Protein AF-A0A7S1FV73-F1 (afdb_monomer)

Foldseek 3Di:
DVVVVVVVVVCVVVVVVCVVVVLVVLLVVLLCLLQQQVQVFDDDDNDGHGHPPPDVVSCVVRVVSNVVSVVVNVVSVVVVVVVVVVVVVVVVVCVVVVHCVCLVVDPPRDDDD

pLDDT: mean 75.11, std 12.88, range [40.91, 90.44]

Organism: NCBI:txid216773

Solvent-accessible surface area (backbone atoms only — not comparable to full-atom values): 6278 Å² total; per-residue (Å²): 116,73,69,60,56,55,52,51,60,51,49,66,65,51,51,59,54,54,52,51,55,45,49,67,49,50,45,55,51,24,50,50,43,24,15,29,34,52,40,77,23,42,82,51,96,96,45,69,45,81,21,80,25,83,48,75,67,49,32,66,74,31,36,63,58,13,53,49,26,45,51,52,35,52,53,49,52,57,52,44,66,56,50,50,58,52,52,52,50,50,51,50,52,44,42,74,72,70,43,66,60,67,47,72,75,38,92,71,70,63,90,86,128

Structure (mmCIF, N/CA/C/O backbone):
data_AF-A0A7S1FV73-F1
#
_entry.id   AF-A0A7S1FV73-F1
#
loop_
_atom_site.group_PDB
_atom_site.id
_atom_site.type_symbol
_atom_site.label_atom_id
_atom_site.label_alt_id
_atom_site.label_comp_id
_atom_site.label_asym_id
_atom_site.label_entity_id
_atom_site.label_seq_id
_atom_site.pdbx_PDB_ins_code
_atom_site.Cartn_x
_atom_site.Cartn_y
_atom_site.Cartn_z
_atom_site.occupancy
_atom_site.B_iso_or_equiv
_atom_site.auth_seq_id
_atom_site.auth_comp_id
_atom_site.auth_asym_id
_atom_site.auth_atom_id
_atom_site.pdbx_PDB_model_num
ATOM 1 N N . PHE A 1 1 ? -22.138 32.239 8.216 1.00 49.47 1 PHE A N 1
ATOM 2 C CA . PHE A 1 1 ? -21.560 31.573 9.404 1.00 49.47 1 PHE A CA 1
ATOM 3 C C . PHE A 1 1 ? -22.071 30.135 9.561 1.00 49.47 1 PHE A C 1
ATOM 5 O O . PHE A 1 1 ? -21.262 29.219 9.564 1.00 49.47 1 PHE A O 1
A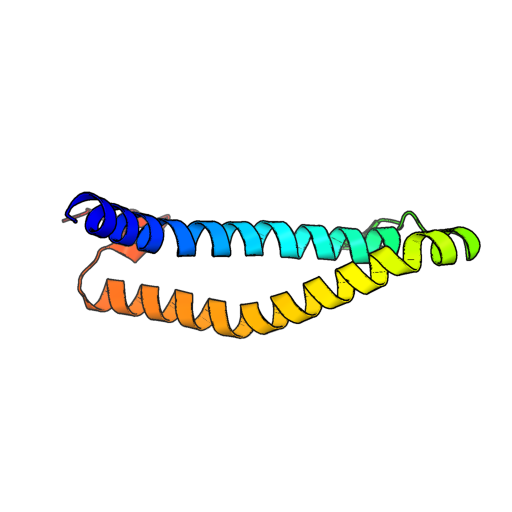TOM 12 N N . TRP A 1 2 ? -23.391 29.903 9.555 1.00 40.91 2 TRP A N 1
ATOM 13 C CA . TRP A 1 2 ? -24.003 28.569 9.725 1.00 40.91 2 TRP A CA 1
ATOM 14 C C . TRP A 1 2 ? -23.643 27.525 8.639 1.00 40.91 2 TRP A C 1
ATOM 16 O O . TRP A 1 2 ? -23.410 26.359 8.944 1.00 40.91 2 TRP A O 1
ATOM 26 N N . ASN A 1 3 ? -23.488 27.948 7.377 1.00 46.41 3 ASN A N 1
ATOM 27 C CA . ASN A 1 3 ? -23.163 27.043 6.260 1.00 46.41 3 ASN A CA 1
ATOM 28 C C . ASN A 1 3 ? -21.722 26.494 6.283 1.00 46.41 3 ASN A C 1
ATOM 30 O O . ASN A 1 3 ? -21.479 25.389 5.806 1.00 46.41 3 ASN A O 1
ATOM 34 N N . TYR A 1 4 ? -20.768 27.218 6.877 1.00 50.94 4 TYR A N 1
ATOM 35 C CA . TYR A 1 4 ? -19.384 26.740 7.000 1.00 50.94 4 TYR A CA 1
ATOM 36 C C . TYR A 1 4 ? -19.259 25.638 8.057 1.00 50.94 4 TYR A C 1
ATOM 38 O O . TYR A 1 4 ? -18.491 24.699 7.875 1.00 50.94 4 TYR A O 1
ATOM 46 N N . PHE A 1 5 ? -20.064 25.701 9.119 1.00 47.91 5 PHE A N 1
ATOM 47 C CA . PHE A 1 5 ? -20.072 24.696 10.180 1.00 47.91 5 PHE A CA 1
ATOM 48 C C . PHE A 1 5 ? -20.596 23.339 9.671 1.00 47.91 5 PHE A C 1
ATOM 50 O O . PHE A 1 5 ? -19.947 22.314 9.862 1.00 47.91 5 PHE A O 1
ATOM 57 N N . LEU A 1 6 ? -21.684 23.322 8.892 1.00 50.72 6 LEU A N 1
ATOM 58 C CA . LEU A 1 6 ? -22.205 22.098 8.256 1.00 50.72 6 LEU A CA 1
ATOM 59 C C . LEU A 1 6 ? -21.256 21.514 7.192 1.00 50.72 6 LEU A C 1
ATOM 61 O O . LEU A 1 6 ? -21.110 20.295 7.094 1.00 50.72 6 LEU A O 1
ATOM 65 N N . MET A 1 7 ? -20.549 22.363 6.437 1.00 50.88 7 MET A N 1
ATOM 66 C CA . MET A 1 7 ? -19.569 21.912 5.441 1.00 50.88 7 MET A CA 1
ATOM 67 C C . MET A 1 7 ? -18.319 21.287 6.086 1.00 50.88 7 MET A C 1
ATOM 69 O O . MET A 1 7 ? -17.747 20.346 5.535 1.00 50.88 7 MET A O 1
ATOM 73 N N . ILE A 1 8 ? -17.917 21.751 7.273 1.00 52.62 8 ILE A N 1
ATOM 74 C CA . ILE A 1 8 ? -16.830 21.145 8.059 1.00 52.62 8 ILE A CA 1
ATOM 75 C C . ILE A 1 8 ? -17.269 19.781 8.617 1.00 52.62 8 ILE A C 1
ATOM 77 O O . ILE A 1 8 ? -16.516 18.813 8.524 1.00 52.62 8 ILE A O 1
ATOM 81 N N . HIS A 1 9 ? -18.510 19.663 9.098 1.00 48.59 9 HIS A N 1
ATOM 82 C CA . HIS A 1 9 ? -19.052 18.403 9.620 1.00 48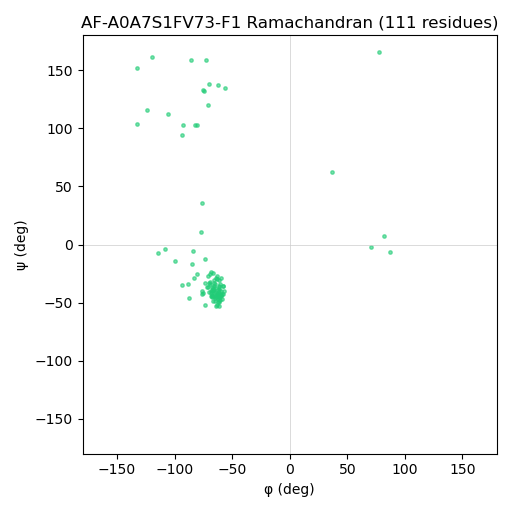.59 9 HIS A CA 1
ATOM 83 C C . HIS A 1 9 ? -19.224 17.317 8.543 1.00 48.59 9 HIS A C 1
ATOM 85 O O . HIS A 1 9 ? -18.937 16.149 8.806 1.00 48.59 9 HIS A O 1
ATOM 91 N N . HIS A 1 10 ? -19.621 17.674 7.316 1.00 47.97 10 HIS A N 1
ATOM 92 C CA . HIS A 1 10 ? -19.731 16.703 6.221 1.00 47.97 10 HIS A CA 1
ATOM 93 C C . HIS A 1 10 ? -18.362 16.307 5.646 1.00 47.97 10 HIS A C 1
ATOM 95 O O . HIS A 1 10 ? -18.107 15.119 5.448 1.00 47.97 10 HIS A O 1
ATOM 101 N N . ASN A 1 11 ? -17.429 17.247 5.462 1.00 48.75 11 ASN A N 1
ATOM 102 C CA . ASN A 1 11 ? -16.091 16.916 4.957 1.00 48.75 11 ASN A CA 1
ATOM 103 C C . ASN A 1 11 ? -15.294 16.023 5.921 1.00 48.75 11 ASN A C 1
ATOM 105 O O . ASN A 1 11 ? -14.578 15.134 5.469 1.00 48.75 11 ASN A O 1
ATOM 109 N N . ILE A 1 12 ? -15.465 16.174 7.236 1.00 54.53 12 ILE A N 1
ATOM 110 C CA . ILE A 1 12 ? -14.812 15.314 8.238 1.00 54.53 12 ILE A CA 1
ATOM 111 C C . ILE A 1 12 ? -15.267 13.846 8.138 1.00 54.53 12 ILE A C 1
ATOM 113 O O . ILE A 1 12 ? -14.476 12.948 8.436 1.00 54.53 12 ILE A O 1
ATOM 117 N N . LEU A 1 13 ? -16.494 13.585 7.672 1.00 49.03 13 LEU A N 1
ATOM 118 C CA . LEU A 1 13 ? -17.061 12.235 7.591 1.00 49.03 13 LEU A CA 1
ATOM 119 C C . LEU A 1 13 ? -16.744 11.508 6.268 1.00 49.03 13 LEU A C 1
ATOM 121 O O . LEU A 1 13 ? -16.541 10.296 6.281 1.00 49.03 13 LEU A O 1
ATOM 125 N N . TYR A 1 14 ? -16.655 12.223 5.136 1.00 53.75 14 TYR A N 1
ATOM 126 C CA . TYR A 1 14 ? -16.321 11.637 3.818 1.00 53.75 14 TYR A CA 1
ATOM 127 C C . TYR A 1 14 ? -14.813 11.461 3.589 1.00 53.75 14 TYR A C 1
ATOM 129 O O . TYR A 1 14 ? -14.374 10.554 2.878 1.00 53.75 14 TYR A O 1
ATOM 137 N N . PHE A 1 15 ? -13.997 12.307 4.211 1.00 57.94 15 PHE A N 1
ATOM 138 C CA . PHE A 1 15 ? -12.546 12.318 4.031 1.00 57.94 15 PHE A CA 1
ATOM 139 C C . PHE A 1 15 ? -11.818 11.016 4.442 1.00 57.94 15 PHE A C 1
ATOM 141 O O . PHE A 1 15 ? -10.858 10.634 3.768 1.00 57.94 15 PHE A O 1
ATOM 148 N N . PRO A 1 16 ? -12.209 10.279 5.503 1.00 58.94 16 PRO A N 1
ATOM 149 C CA . PRO A 1 16 ? -11.633 8.972 5.823 1.00 58.94 16 PRO A CA 1
ATOM 150 C C . PRO A 1 16 ? -11.929 7.927 4.743 1.00 58.94 16 PRO A C 1
ATOM 152 O O . PRO A 1 16 ? -11.003 7.261 4.291 1.00 58.94 16 PRO A O 1
ATOM 155 N N . PHE A 1 17 ? -13.178 7.840 4.270 1.00 60.41 17 PHE A N 1
ATOM 156 C CA . PHE A 1 17 ? -13.570 6.883 3.234 1.00 60.41 17 PHE A CA 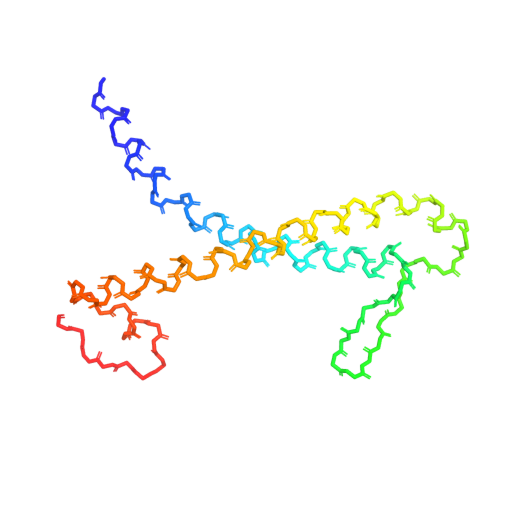1
ATOM 157 C C . PHE A 1 17 ? -12.813 7.132 1.929 1.00 60.41 17 PHE A C 1
ATOM 159 O O . PHE A 1 17 ? -12.206 6.207 1.398 1.00 60.41 17 PHE A O 1
ATOM 166 N N . ILE A 1 18 ? -12.742 8.380 1.458 1.00 69.44 18 ILE A N 1
ATOM 167 C CA . ILE A 1 18 ? -12.002 8.728 0.232 1.00 69.44 18 ILE A CA 1
ATOM 168 C C . ILE A 1 18 ? -10.515 8.371 0.357 1.00 69.44 18 ILE A C 1
ATOM 170 O O . ILE A 1 18 ? -9.926 7.843 -0.584 1.00 69.44 18 ILE A O 1
ATOM 174 N N . ARG A 1 19 ? -9.899 8.592 1.525 1.00 69.88 19 ARG A N 1
ATOM 175 C CA . ARG A 1 19 ? -8.496 8.209 1.758 1.00 69.88 19 ARG A CA 1
ATOM 176 C C . ARG A 1 19 ? -8.300 6.700 1.760 1.00 69.88 19 ARG A C 1
ATOM 178 O O . ARG A 1 19 ? -7.299 6.229 1.230 1.00 69.88 19 ARG A O 1
ATOM 185 N N . GLN A 1 20 ? -9.234 5.946 2.327 1.00 71.75 20 GLN A N 1
ATOM 186 C CA . GLN A 1 20 ? -9.123 4.494 2.430 1.00 71.75 20 GLN A CA 1
ATOM 187 C C . GLN A 1 20 ? -9.403 3.806 1.085 1.00 71.75 20 GLN A C 1
ATOM 189 O O . GLN A 1 20 ? -8.615 2.963 0.664 1.00 71.75 20 GLN A O 1
ATOM 194 N N . TYR A 1 21 ? -10.424 4.247 0.343 1.00 77.19 21 TYR A N 1
ATOM 195 C CA . TYR A 1 21 ? -10.672 3.817 -1.040 1.00 77.19 21 TYR A CA 1
ATOM 196 C C . TYR A 1 21 ? -9.560 4.263 -1.997 1.00 77.19 21 TYR A C 1
ATOM 198 O O . TYR A 1 21 ? -9.149 3.501 -2.875 1.00 77.19 21 TYR A O 1
ATOM 206 N N . GLY A 1 22 ? -9.015 5.465 -1.792 1.00 81.69 22 GLY A N 1
ATOM 207 C CA . GLY A 1 22 ? -7.850 5.962 -2.517 1.00 81.69 22 GLY A CA 1
ATOM 208 C C . GLY A 1 22 ? -6.621 5.094 -2.260 1.00 81.69 22 GLY A C 1
ATOM 209 O O . GLY A 1 22 ? -5.976 4.651 -3.203 1.00 81.69 22 GLY A O 1
ATOM 210 N N . PHE A 1 23 ? -6.339 4.761 -0.999 1.00 83.12 23 PHE A N 1
ATOM 211 C CA . PHE A 1 23 ? -5.255 3.852 -0.631 1.00 83.12 23 PHE A CA 1
ATOM 212 C C . PHE A 1 23 ? -5.430 2.467 -1.271 1.00 83.12 23 PHE A C 1
ATOM 214 O O . PHE A 1 23 ? -4.492 1.958 -1.886 1.00 83.12 23 PHE A O 1
ATOM 221 N N . MET A 1 24 ? -6.634 1.891 -1.194 1.00 83.56 24 MET A N 1
ATOM 222 C CA . MET A 1 24 ? -6.945 0.581 -1.775 1.00 83.56 24 MET A CA 1
ATOM 223 C C . MET A 1 24 ? -6.898 0.556 -3.305 1.00 83.56 24 MET A C 1
ATOM 225 O O . MET A 1 24 ? -6.659 -0.505 -3.866 1.00 83.56 24 MET A O 1
ATOM 229 N N . THR A 1 25 ? -7.082 1.690 -3.985 1.00 86.12 25 THR A N 1
ATOM 230 C CA . THR A 1 25 ? -6.964 1.776 -5.451 1.00 86.12 25 THR A CA 1
ATOM 231 C C . THR A 1 25 ? -5.525 2.060 -5.888 1.00 86.12 25 THR A C 1
ATOM 233 O O . THR A 1 25 ? -4.991 1.407 -6.785 1.00 86.12 25 THR A O 1
ATOM 236 N N . VAL A 1 26 ? -4.856 3.016 -5.236 1.00 86.56 26 VAL A N 1
ATOM 237 C CA . VAL A 1 26 ? -3.517 3.480 -5.629 1.00 86.56 26 VAL A CA 1
ATOM 238 C C . VAL A 1 26 ? -2.441 2.441 -5.314 1.00 86.56 26 VAL A C 1
ATOM 240 O O . VAL A 1 26 ? -1.513 2.279 -6.106 1.00 86.56 26 VAL A O 1
ATOM 243 N N . MET A 1 27 ? -2.544 1.705 -4.202 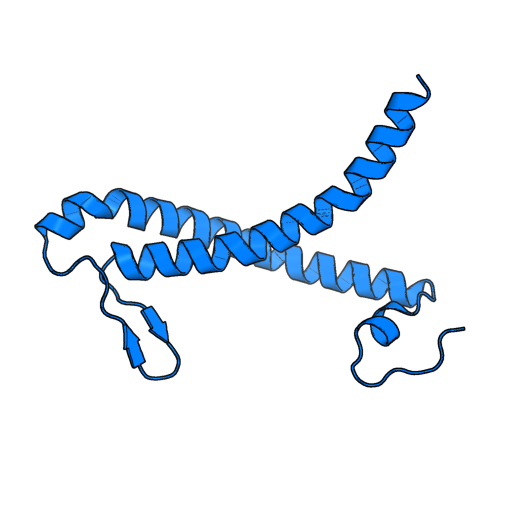1.00 86.56 27 MET A N 1
ATOM 244 C CA . MET A 1 27 ? -1.553 0.679 -3.847 1.00 86.56 27 MET A CA 1
ATOM 245 C C . MET A 1 27 ? -1.475 -0.448 -4.895 1.00 86.56 27 MET A C 1
ATOM 247 O O . MET A 1 27 ? -0.384 -0.673 -5.422 1.00 86.56 27 MET A O 1
ATOM 251 N N . PRO A 1 28 ? -2.577 -1.111 -5.293 1.00 86.88 28 PRO A N 1
ATOM 252 C CA . PRO A 1 28 ? -2.539 -2.097 -6.370 1.00 86.88 28 PRO A CA 1
ATOM 253 C C . PRO A 1 28 ? -2.153 -1.486 -7.716 1.00 86.88 28 PRO A C 1
ATOM 255 O O . PRO A 1 28 ? -1.313 -2.054 -8.405 1.00 86.88 28 PRO A O 1
ATOM 258 N N . ALA A 1 29 ? -2.684 -0.310 -8.075 1.00 86.88 29 ALA A N 1
ATOM 259 C CA . ALA A 1 29 ? -2.370 0.329 -9.354 1.00 86.88 29 ALA A CA 1
ATOM 260 C C . ALA A 1 29 ? -0.871 0.642 -9.495 1.00 86.88 29 ALA A C 1
ATOM 262 O O . ALA A 1 29 ? -0.260 0.349 -10.522 1.00 86.88 29 ALA A O 1
ATOM 263 N N . THR A 1 30 ? -0.247 1.180 -8.444 1.00 85.31 30 THR A N 1
ATOM 264 C CA . THR A 1 30 ? 1.201 1.441 -8.425 1.00 85.31 30 THR A CA 1
ATOM 265 C C . THR A 1 30 ? 2.029 0.158 -8.376 1.00 85.31 30 THR A C 1
ATOM 267 O O . THR A 1 30 ? 3.093 0.122 -8.991 1.00 85.31 30 THR A O 1
ATOM 270 N N . GLY A 1 31 ? 1.535 -0.898 -7.717 1.00 82.56 31 GLY A N 1
ATOM 271 C CA . GLY A 1 31 ? 2.135 -2.238 -7.714 1.00 82.56 31 GLY A CA 1
ATOM 272 C C . GLY A 1 31 ? 2.143 -2.884 -9.106 1.00 82.56 31 GLY A C 1
ATOM 273 O O . GLY A 1 31 ? 3.171 -3.386 -9.561 1.00 82.56 31 GLY A O 1
ATOM 274 N N . ILE A 1 32 ? 1.019 -2.785 -9.820 1.00 85.50 32 ILE A N 1
ATOM 275 C CA . ILE A 1 32 ? 0.881 -3.219 -11.215 1.00 85.50 32 ILE A CA 1
ATOM 276 C C . ILE A 1 32 ? 1.824 -2.409 -12.103 1.00 85.50 32 ILE A C 1
ATOM 278 O O . ILE A 1 32 ? 2.617 -2.988 -12.839 1.00 85.50 32 ILE A O 1
ATOM 282 N N . ALA A 1 33 ? 1.808 -1.079 -11.986 1.00 82.44 33 ALA A N 1
ATOM 283 C CA . ALA A 1 33 ? 2.662 -0.202 -12.778 1.00 82.44 33 ALA A CA 1
ATOM 284 C C . ALA A 1 33 ? 4.158 -0.488 -12.559 1.00 82.44 33 ALA A C 1
ATOM 286 O O . ALA A 1 33 ? 4.908 -0.570 -13.529 1.00 82.44 33 ALA A O 1
ATOM 287 N N . MET A 1 34 ? 4.611 -0.703 -11.319 1.00 83.31 34 MET A N 1
ATOM 288 C CA . MET A 1 34 ? 6.021 -1.020 -11.062 1.00 83.31 34 MET A CA 1
ATOM 289 C C . MET A 1 34 ? 6.425 -2.414 -11.565 1.00 83.31 34 MET A C 1
ATOM 291 O O . MET A 1 34 ? 7.559 -2.578 -12.005 1.00 83.31 34 MET A O 1
ATOM 295 N N . GLY A 1 35 ? 5.535 -3.411 -11.528 1.00 78.94 35 GLY A N 1
ATOM 296 C CA . GLY A 1 35 ? 5.831 -4.748 -12.058 1.00 78.94 35 GLY A CA 1
ATOM 297 C C . GLY A 1 35 ? 5.787 -4.797 -13.587 1.00 78.94 35 GLY A C 1
ATOM 298 O O . GLY A 1 35 ? 6.664 -5.393 -14.215 1.00 78.94 35 GLY A O 1
ATOM 299 N N . TYR A 1 36 ? 4.818 -4.103 -14.187 1.00 79.75 36 TYR A N 1
ATOM 300 C CA . TYR A 1 36 ? 4.614 -4.040 -15.631 1.00 79.75 36 TYR A CA 1
ATOM 301 C C . TYR A 1 36 ? 5.671 -3.174 -16.331 1.00 79.75 36 TYR A C 1
ATOM 303 O O . TYR A 1 36 ? 6.347 -3.650 -17.243 1.00 79.75 36 TYR A O 1
ATOM 311 N N . TYR A 1 37 ? 5.880 -1.935 -15.871 1.00 79.44 37 TYR A N 1
ATOM 312 C CA . TYR A 1 37 ? 6.873 -1.017 -16.448 1.00 79.44 37 TYR A CA 1
ATOM 313 C C . TYR A 1 37 ? 8.287 -1.219 -15.892 1.00 79.44 37 TYR A C 1
ATOM 315 O O . TYR A 1 37 ? 9.250 -0.750 -16.485 1.00 79.44 37 TYR A O 1
ATOM 323 N N . GLY A 1 38 ? 8.450 -1.907 -14.759 1.00 69.25 38 GLY A N 1
ATOM 324 C CA . GLY A 1 38 ? 9.773 -2.235 -14.215 1.00 69.25 38 GLY A CA 1
ATOM 325 C C . GLY A 1 38 ? 10.401 -3.492 -14.816 1.00 69.25 38 GLY A C 1
ATOM 326 O O . GLY A 1 38 ? 11.536 -3.812 -14.472 1.00 69.25 38 GLY A O 1
ATOM 327 N N . GLY A 1 39 ? 9.673 -4.230 -15.664 1.00 70.06 39 GLY A N 1
ATOM 328 C CA . GLY A 1 39 ? 10.164 -5.434 -16.347 1.00 70.06 39 GLY A CA 1
ATOM 329 C C . GLY A 1 39 ? 10.378 -6.656 -15.443 1.00 70.06 39 GLY A C 1
ATOM 330 O O . GLY A 1 39 ? 10.720 -7.722 -15.937 1.00 70.06 39 GLY A O 1
ATOM 331 N N . LYS A 1 40 ? 10.148 -6.537 -14.127 1.00 67.50 40 LYS A N 1
ATOM 332 C CA . LYS A 1 40 ? 10.265 -7.651 -13.166 1.00 67.50 40 LYS A CA 1
ATOM 333 C C . LYS A 1 40 ? 9.112 -8.656 -13.258 1.00 67.50 40 LYS A C 1
ATOM 335 O O . LYS A 1 40 ? 9.215 -9.741 -12.695 1.00 67.50 40 LYS A O 1
ATOM 340 N N . GLY A 1 41 ? 8.043 -8.293 -13.966 1.00 70.00 41 GLY A N 1
ATOM 341 C CA . GLY A 1 41 ? 6.822 -9.080 -14.054 1.00 70.00 41 GLY A CA 1
ATOM 342 C C . GLY A 1 41 ? 5.945 -8.942 -12.811 1.00 70.00 41 GLY A C 1
ATOM 343 O O . GLY A 1 41 ? 6.362 -8.409 -11.779 1.00 70.00 41 GLY A O 1
ATOM 344 N N . LEU A 1 42 ? 4.694 -9.383 -12.935 1.00 80.19 42 LEU A N 1
ATOM 345 C CA . LEU A 1 42 ? 3.722 -9.378 -11.842 1.00 80.19 42 LEU A CA 1
ATOM 346 C C . LEU A 1 42 ? 3.533 -10.803 -11.322 1.00 80.19 42 LEU A C 1
ATOM 348 O O . LEU A 1 42 ? 2.982 -11.628 -12.056 1.00 80.19 42 LEU A O 1
ATOM 352 N N . PRO A 1 43 ? 3.967 -11.106 -10.087 1.00 76.06 43 PRO A N 1
ATOM 353 C CA . PRO A 1 43 ? 3.705 -12.401 -9.483 1.00 76.06 43 PRO A CA 1
ATOM 354 C C . PRO A 1 43 ? 2.216 -12.491 -9.138 1.00 76.06 43 PRO A C 1
ATOM 356 O O . PRO A 1 43 ? 1.694 -11.684 -8.369 1.00 76.06 43 PRO A O 1
ATOM 359 N N . PHE A 1 44 ? 1.526 -13.467 -9.716 1.00 77.88 44 PHE A N 1
ATOM 360 C CA . PHE A 1 44 ? 0.105 -13.705 -9.506 1.00 77.88 44 PHE A CA 1
ATOM 361 C C . PHE A 1 44 ? -0.106 -15.192 -9.234 1.00 77.88 44 PHE A C 1
ATOM 363 O O . PHE A 1 44 ? -0.019 -16.003 -10.145 1.00 77.88 44 PHE A O 1
ATOM 370 N N . PHE A 1 45 ? -0.325 -15.553 -7.966 1.00 75.75 45 PHE A N 1
ATOM 371 C CA . PHE A 1 45 ? -0.721 -16.900 -7.525 1.00 75.75 45 PHE A CA 1
ATOM 372 C C . PHE A 1 45 ? -0.072 -18.065 -8.308 1.00 75.75 45 PHE A C 1
ATOM 374 O O . PHE A 1 45 ? -0.752 -18.839 -8.972 1.00 75.75 45 PHE A O 1
ATOM 381 N N . GLY A 1 46 ? 1.260 -18.176 -8.242 1.00 75.06 46 GLY A N 1
ATOM 382 C CA . GLY A 1 46 ? 2.021 -19.270 -8.867 1.00 75.06 46 GLY A CA 1
ATOM 383 C C . GLY A 1 46 ? 2.422 -19.053 -10.332 1.00 75.06 46 GLY A C 1
ATOM 384 O O . GLY A 1 46 ? 3.205 -19.838 -10.856 1.00 75.06 46 GLY A O 1
ATOM 385 N N . THR A 1 47 ? 1.961 -17.980 -10.980 1.00 77.31 47 THR A N 1
ATOM 386 C CA . THR A 1 47 ? 2.420 -17.551 -12.311 1.00 77.31 47 THR A CA 1
ATOM 387 C C . THR A 1 47 ? 3.019 -16.143 -12.267 1.00 77.31 47 THR A C 1
ATOM 389 O O . THR A 1 47 ? 2.786 -15.382 -11.326 1.00 77.31 47 THR A O 1
ATOM 392 N N . THR A 1 48 ? 3.809 -15.783 -13.278 1.00 79.56 48 THR A N 1
ATOM 393 C CA . THR A 1 48 ? 4.390 -14.442 -13.422 1.00 79.56 48 THR A CA 1
ATOM 394 C C . THR A 1 48 ? 3.988 -13.871 -14.772 1.00 79.56 48 THR A C 1
ATOM 396 O O . THR A 1 48 ? 4.396 -14.383 -15.814 1.00 79.56 48 THR A O 1
ATOM 399 N N . PHE A 1 49 ? 3.216 -12.785 -14.769 1.00 78.69 49 PHE A N 1
ATOM 400 C CA . PHE A 1 49 ? 2.915 -12.060 -16.002 1.00 78.69 49 PHE A CA 1
ATOM 401 C C . PHE A 1 49 ? 4.137 -11.264 -16.447 1.00 78.69 49 PHE A C 1
ATOM 403 O O . PHE A 1 49 ? 4.740 -10.547 -15.645 1.00 78.69 49 PHE A O 1
ATOM 410 N N . ALA A 1 50 ? 4.492 -11.372 -17.727 1.00 75.69 50 ALA A N 1
ATOM 411 C CA . ALA A 1 50 ? 5.587 -10.604 -18.302 1.00 75.69 50 ALA A CA 1
ATOM 412 C C . ALA A 1 50 ? 5.286 -9.097 -18.233 1.00 75.69 50 ALA A C 1
ATOM 414 O O . ALA A 1 50 ? 4.171 -8.659 -18.518 1.00 75.69 50 ALA A O 1
ATOM 415 N N . GLY A 1 51 ? 6.288 -8.301 -17.857 1.00 74.88 51 GLY A N 1
ATOM 416 C CA . GLY A 1 51 ? 6.191 -6.845 -17.943 1.00 74.88 51 GLY A CA 1
ATOM 417 C C . GLY A 1 51 ? 6.262 -6.352 -19.393 1.00 74.88 51 GLY A C 1
ATOM 418 O O . GLY A 1 51 ? 6.796 -7.041 -20.263 1.00 74.88 51 GLY A O 1
ATOM 419 N N . ALA A 1 52 ? 5.765 -5.138 -19.649 1.00 70.88 52 ALA A N 1
ATOM 420 C CA . ALA A 1 52 ? 5.898 -4.467 -20.949 1.00 70.88 52 ALA A CA 1
ATOM 421 C C . ALA A 1 52 ? 7.358 -4.223 -21.340 1.00 70.88 52 ALA A C 1
ATOM 423 O O . ALA A 1 52 ? 7.703 -4.205 -22.520 1.00 70.88 52 ALA A O 1
ATOM 424 N N . VAL A 1 53 ? 8.228 -4.036 -20.350 1.00 69.69 53 VAL A N 1
ATOM 425 C CA . VAL A 1 53 ? 9.650 -3.822 -20.595 1.00 69.69 53 VAL A CA 1
ATOM 426 C C . VAL A 1 53 ? 10.335 -5.163 -20.850 1.00 69.69 53 VAL A C 1
ATOM 428 O O . VAL A 1 53 ? 10.598 -5.920 -19.919 1.00 69.69 53 VAL A O 1
ATOM 431 N N . ARG A 1 54 ? 10.617 -5.436 -22.130 1.00 64.81 54 ARG A N 1
ATOM 432 C CA . ARG A 1 54 ? 11.318 -6.645 -22.611 1.00 64.81 54 ARG A CA 1
ATOM 433 C C . ARG A 1 54 ? 12.687 -6.351 -23.240 1.00 64.81 54 ARG A C 1
ATOM 435 O O . ARG A 1 54 ? 13.424 -7.281 -23.541 1.00 64.81 54 ARG A O 1
ATOM 442 N N . THR A 1 55 ? 13.022 -5.074 -23.429 1.00 64.00 55 THR A N 1
ATOM 443 C CA . THR A 1 55 ? 14.291 -4.593 -24.002 1.00 64.00 55 THR A CA 1
ATOM 444 C C . THR A 1 55 ? 14.862 -3.463 -23.139 1.00 64.00 55 THR A C 1
ATOM 446 O O . THR A 1 55 ? 14.106 -2.742 -22.483 1.00 64.00 55 THR A O 1
ATOM 449 N N . GLU A 1 56 ? 16.188 -3.286 -23.129 1.00 64.56 56 GLU A N 1
ATOM 450 C CA . GLU A 1 56 ? 16.845 -2.209 -22.360 1.00 64.56 56 GLU A CA 1
ATOM 451 C C . GLU A 1 56 ? 16.432 -0.804 -22.848 1.00 64.56 56 GLU A C 1
ATOM 453 O O . GLU A 1 56 ? 16.340 0.127 -22.053 1.00 64.56 56 GLU A O 1
ATOM 458 N N . GLU A 1 57 ? 16.058 -0.664 -24.121 1.00 62.34 57 GLU A N 1
ATOM 459 C CA . GLU A 1 57 ? 15.541 0.584 -24.699 1.00 62.34 57 GLU A CA 1
ATOM 460 C C . GLU A 1 57 ? 14.154 0.960 -24.132 1.00 62.34 57 GLU A C 1
ATOM 462 O O . GLU A 1 57 ? 13.939 2.083 -23.673 1.00 62.34 57 GLU A O 1
ATOM 467 N N . ASN A 1 58 ? 13.240 -0.013 -24.015 1.00 64.75 58 ASN A N 1
ATOM 468 C CA . ASN A 1 58 ? 11.938 0.183 -23.360 1.00 64.75 58 ASN A CA 1
ATOM 469 C C . ASN A 1 58 ? 12.077 0.468 -21.857 1.00 64.75 58 ASN A C 1
ATOM 471 O O . ASN A 1 58 ? 11.268 1.181 -21.262 1.00 64.75 58 ASN A O 1
ATOM 475 N N . LYS A 1 59 ? 13.120 -0.072 -21.224 1.00 65.38 59 LYS A N 1
ATOM 476 C CA . LYS A 1 59 ? 13.435 0.174 -19.813 1.00 65.38 59 LYS A CA 1
ATOM 477 C C . LYS A 1 59 ? 13.944 1.591 -19.587 1.00 65.38 59 LYS A C 1
ATOM 479 O O . LYS A 1 59 ? 13.599 2.194 -18.574 1.00 65.38 59 LYS A O 1
ATOM 484 N N . ALA A 1 60 ? 14.722 2.134 -20.521 1.00 65.31 60 ALA A N 1
ATOM 485 C CA . ALA A 1 60 ? 15.139 3.530 -20.495 1.00 65.31 60 ALA A CA 1
ATOM 486 C C . ALA A 1 60 ? 13.940 4.474 -20.698 1.00 65.31 60 ALA A C 1
ATOM 488 O O . ALA A 1 60 ? 13.801 5.445 -19.955 1.00 65.31 60 ALA A O 1
ATOM 489 N N . ALA A 1 61 ? 13.025 4.136 -21.614 1.00 67.88 61 ALA A N 1
ATOM 490 C CA . ALA A 1 61 ? 11.817 4.921 -21.881 1.00 67.88 61 ALA A CA 1
ATOM 491 C C . ALA A 1 61 ? 10.802 4.910 -20.717 1.00 67.88 61 ALA A C 1
ATOM 493 O O . ALA A 1 61 ? 10.209 5.939 -20.393 1.00 67.88 61 ALA A O 1
ATOM 494 N N . HIS A 1 62 ? 10.613 3.767 -20.046 1.00 70.19 62 HIS A N 1
ATOM 495 C CA . HIS A 1 62 ? 9.579 3.595 -19.010 1.00 70.19 62 HIS A CA 1
ATOM 496 C C . HIS A 1 62 ? 10.116 3.496 -17.572 1.00 70.19 62 HIS A C 1
ATOM 498 O O . HIS A 1 62 ? 9.342 3.474 -16.609 1.00 70.19 62 HIS A O 1
ATOM 504 N N . GLY A 1 63 ? 11.438 3.498 -17.389 1.00 69.50 63 GLY A N 1
ATOM 505 C CA . GLY A 1 63 ? 12.088 3.366 -16.083 1.00 69.50 63 GLY A CA 1
ATOM 506 C C . GLY A 1 63 ? 11.770 4.510 -15.119 1.00 69.50 63 GLY A C 1
ATOM 507 O O . GLY A 1 63 ? 11.699 4.292 -13.907 1.00 69.50 63 GLY A O 1
ATOM 508 N N . GLY A 1 64 ? 11.505 5.714 -15.639 1.00 78.94 64 GLY A N 1
ATOM 509 C CA . GLY A 1 64 ? 11.048 6.856 -14.841 1.00 78.94 64 GLY A CA 1
ATOM 510 C C . GLY A 1 64 ? 9.702 6.592 -14.160 1.00 78.94 64 GLY A C 1
ATOM 511 O O . GLY A 1 64 ? 9.571 6.801 -12.951 1.00 78.94 64 GLY A O 1
ATOM 512 N N . ILE A 1 65 ? 8.745 6.034 -14.910 1.00 79.12 65 ILE A N 1
ATOM 513 C CA . ILE A 1 65 ? 7.410 5.672 -14.415 1.00 79.12 65 ILE A CA 1
ATOM 514 C C . ILE A 1 65 ? 7.535 4.568 -13.365 1.00 79.12 65 ILE A C 1
ATOM 516 O O . ILE A 1 65 ? 7.027 4.716 -12.257 1.00 79.12 65 ILE A O 1
ATOM 520 N N . ALA A 1 66 ? 8.298 3.509 -13.651 1.00 80.44 66 ALA A N 1
ATOM 521 C CA . ALA A 1 66 ? 8.513 2.417 -12.703 1.00 80.44 66 ALA A CA 1
ATOM 522 C C . ALA A 1 66 ? 9.140 2.901 -11.381 1.00 80.44 66 ALA A C 1
ATOM 524 O O . ALA A 1 66 ? 8.705 2.508 -10.295 1.00 80.44 66 ALA A O 1
ATOM 525 N N . LYS A 1 67 ? 10.133 3.799 -11.449 1.00 82.94 67 LYS A N 1
ATOM 526 C CA . LYS A 1 67 ? 10.806 4.364 -10.269 1.00 82.94 67 LYS A CA 1
ATOM 527 C C . LYS A 1 67 ? 9.879 5.268 -9.460 1.00 82.94 67 LYS A C 1
ATOM 529 O O . LYS A 1 67 ? 9.907 5.221 -8.228 1.00 82.94 67 LYS A O 1
ATOM 534 N N . GLN A 1 68 ? 9.059 6.080 -10.125 1.00 87.69 68 GLN A N 1
ATOM 535 C CA . GLN A 1 68 ? 8.065 6.918 -9.460 1.00 87.69 68 GLN A CA 1
ATOM 536 C C . GLN A 1 68 ? 6.979 6.065 -8.795 1.00 87.69 68 GLN A C 1
ATOM 538 O O . GLN A 1 68 ? 6.716 6.252 -7.607 1.00 87.69 68 GLN A O 1
ATOM 543 N N . SER A 1 69 ? 6.410 5.090 -9.509 1.00 84.31 69 SER A N 1
ATOM 544 C CA . SER A 1 69 ? 5.420 4.159 -8.960 1.00 84.31 69 SER A CA 1
ATOM 545 C C . SER A 1 69 ? 5.973 3.397 -7.758 1.00 84.31 69 SER A C 1
ATOM 547 O O . SER A 1 69 ? 5.294 3.323 -6.739 1.00 84.31 69 SER A O 1
ATOM 549 N N . PHE A 1 70 ? 7.226 2.929 -7.806 1.00 86.31 70 PHE A N 1
ATOM 550 C CA . PHE A 1 70 ? 7.874 2.273 -6.667 1.00 86.31 70 PHE A CA 1
ATOM 551 C C . PHE A 1 70 ? 8.018 3.198 -5.450 1.00 86.31 70 PHE A C 1
ATOM 553 O O . PHE A 1 70 ? 7.744 2.785 -4.323 1.00 86.31 70 PHE A O 1
ATOM 560 N N . LYS A 1 71 ? 8.419 4.462 -5.656 1.00 88.38 71 LYS A N 1
ATOM 561 C CA . LYS A 1 71 ? 8.504 5.451 -4.568 1.00 88.38 71 LYS A CA 1
ATOM 562 C C . LYS A 1 71 ? 7.137 5.686 -3.931 1.00 88.38 71 LYS A C 1
ATOM 564 O O . LYS A 1 71 ? 7.025 5.604 -2.713 1.00 88.38 71 LYS A O 1
ATOM 569 N N . ILE A 1 72 ? 6.107 5.932 -4.743 1.00 88.06 72 ILE A N 1
ATOM 570 C CA . ILE A 1 72 ? 4.739 6.164 -4.261 1.00 88.06 72 ILE A CA 1
ATOM 571 C C . ILE A 1 72 ? 4.231 4.932 -3.505 1.00 88.06 72 ILE A C 1
ATOM 573 O O . ILE A 1 72 ? 3.757 5.066 -2.380 1.00 88.06 72 ILE A O 1
ATOM 577 N N . HIS A 1 73 ? 4.403 3.735 -4.069 1.00 89.25 73 HIS A N 1
ATOM 578 C CA . HIS A 1 73 ? 3.976 2.475 -3.463 1.00 89.25 73 HIS A CA 1
ATOM 579 C C . HIS A 1 73 ? 4.671 2.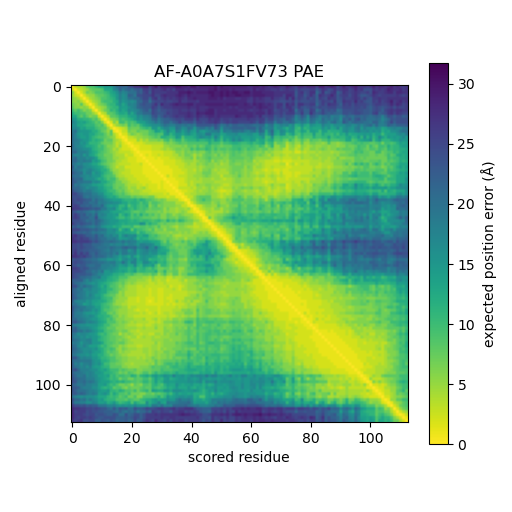210 -2.121 1.00 89.25 73 HIS A C 1
ATOM 581 O O . HIS A 1 73 ? 4.026 1.848 -1.141 1.00 89.25 73 HIS A O 1
ATOM 587 N N . LYS A 1 74 ? 5.987 2.440 -2.035 1.00 88.69 74 LYS A N 1
ATOM 588 C CA . LYS A 1 74 ? 6.750 2.255 -0.792 1.00 88.69 74 LYS A CA 1
ATOM 589 C C . LYS A 1 74 ? 6.348 3.269 0.281 1.00 88.69 74 LYS A C 1
ATOM 591 O O . LYS A 1 74 ? 6.177 2.896 1.445 1.00 88.69 74 LYS A O 1
ATOM 596 N N . THR A 1 75 ? 6.189 4.536 -0.097 1.00 90.44 75 THR A N 1
ATOM 597 C CA . THR A 1 75 ? 5.762 5.598 0.820 1.00 90.44 75 THR A CA 1
ATOM 598 C C . THR A 1 75 ? 4.362 5.308 1.348 1.00 90.44 75 THR A C 1
ATOM 600 O O . THR A 1 75 ? 4.177 5.230 2.560 1.00 90.44 75 THR A O 1
ATOM 603 N N . LEU A 1 76 ? 3.394 5.050 0.463 1.00 87.25 76 LEU A N 1
ATOM 604 C CA . LEU A 1 76 ? 2.031 4.697 0.859 1.00 87.25 76 LEU A CA 1
ATOM 605 C C . LEU A 1 76 ? 1.998 3.416 1.690 1.00 87.25 76 LEU A C 1
ATOM 607 O O . LEU A 1 76 ? 1.339 3.399 2.722 1.00 87.25 76 LEU A O 1
ATOM 611 N N . GLY A 1 77 ? 2.759 2.383 1.326 1.00 86.88 77 GLY A N 1
ATOM 612 C CA . GLY A 1 77 ? 2.872 1.158 2.118 1.00 86.88 77 GLY A CA 1
ATOM 613 C C . GLY A 1 77 ? 3.378 1.416 3.540 1.00 86.88 77 GLY A C 1
ATOM 614 O O . GLY A 1 77 ? 2.900 0.800 4.490 1.00 86.88 77 GLY A O 1
ATOM 615 N N . THR A 1 78 ? 4.291 2.375 3.711 1.00 89.50 78 THR A N 1
ATOM 616 C CA . THR A 1 78 ? 4.770 2.800 5.035 1.00 89.50 78 THR A CA 1
ATOM 617 C C . THR A 1 78 ? 3.665 3.497 5.824 1.00 89.50 78 THR A C 1
ATOM 619 O O . THR A 1 78 ? 3.434 3.142 6.976 1.00 89.50 78 THR A O 1
ATOM 622 N N . TYR A 1 79 ? 2.917 4.413 5.203 1.00 85.88 79 TYR A N 1
ATOM 623 C CA . TYR A 1 79 ? 1.745 5.031 5.833 1.00 85.88 79 TYR A CA 1
ATOM 624 C C . TYR A 1 79 ? 0.651 4.008 6.175 1.00 85.88 79 TYR A C 1
ATOM 626 O O . TYR A 1 79 ? 0.053 4.084 7.247 1.00 85.88 79 TYR A O 1
ATOM 634 N N . GLY A 1 80 ? 0.428 3.013 5.313 1.00 82.81 80 GLY A N 1
ATOM 635 C CA . GLY A 1 80 ? -0.542 1.938 5.518 1.00 82.81 80 GLY A CA 1
ATOM 636 C C . GLY A 1 80 ? -0.284 1.136 6.795 1.00 82.81 8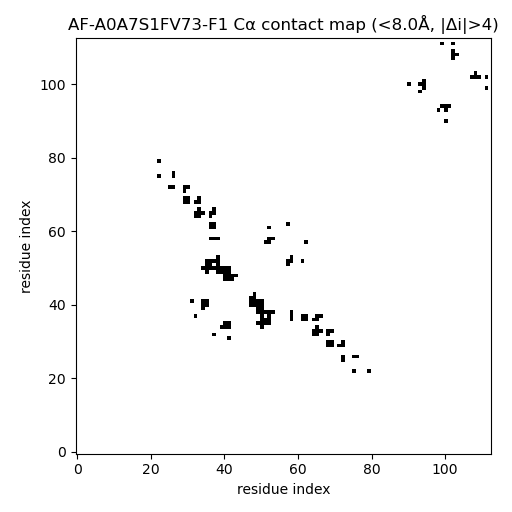0 GLY A C 1
ATOM 637 O O . GLY A 1 80 ? -1.234 0.794 7.498 1.00 82.81 80 GLY A O 1
ATOM 638 N N . LYS A 1 81 ? 0.989 0.923 7.161 1.00 86.62 81 LYS A N 1
ATOM 639 C CA . LYS A 1 81 ? 1.367 0.257 8.421 1.00 86.62 81 LYS A CA 1
ATOM 640 C C . LYS A 1 81 ? 0.862 0.985 9.665 1.00 86.62 81 LYS A C 1
ATOM 642 O O . LYS A 1 81 ? 0.622 0.328 10.668 1.00 86.62 81 LYS A O 1
ATOM 647 N N . TYR A 1 82 ? 0.691 2.303 9.605 1.00 86.88 82 TYR A N 1
ATOM 648 C CA . TYR A 1 82 ? 0.142 3.098 10.707 1.00 86.88 82 TYR A CA 1
ATOM 649 C C . TYR A 1 82 ? -1.371 3.297 10.573 1.00 86.88 82 TYR A C 1
ATOM 651 O O . TYR A 1 82 ? -2.092 3.275 11.568 1.00 86.88 82 TYR A O 1
ATOM 659 N N . LEU A 1 83 ? -1.872 3.433 9.343 1.00 84.75 83 LEU A N 1
ATOM 660 C CA . LEU A 1 83 ? -3.290 3.656 9.072 1.00 84.75 83 LEU A CA 1
ATOM 661 C C . LEU A 1 83 ? -4.155 2.438 9.430 1.00 84.75 83 LEU A C 1
ATOM 663 O O . LEU A 1 83 ? -5.257 2.617 9.941 1.00 84.75 83 LEU A O 1
ATOM 667 N N . ILE A 1 84 ? -3.659 1.213 9.217 1.00 86.81 84 ILE A N 1
ATOM 668 C CA . ILE A 1 84 ? -4.389 -0.018 9.564 1.00 86.81 84 ILE A CA 1
ATOM 669 C C . ILE A 1 84 ? -4.607 -0.133 11.085 1.00 86.81 84 ILE A C 1
ATOM 671 O O . ILE A 1 84 ? -5.764 -0.252 11.484 1.00 86.81 84 ILE A O 1
ATOM 675 N N . PRO A 1 85 ? -3.580 -0.034 11.955 1.00 88.12 85 PRO A N 1
ATOM 676 C CA . PRO A 1 85 ? -3.783 -0.024 13.402 1.00 88.12 85 PRO A CA 1
ATOM 677 C C . PRO A 1 85 ? -4.719 1.083 13.880 1.00 88.12 85 PRO A C 1
ATOM 679 O O . PRO A 1 85 ? -5.548 0.824 14.741 1.00 88.12 85 PRO A O 1
ATOM 682 N N . VAL A 1 86 ? -4.629 2.289 13.305 1.00 89.88 86 VAL A N 1
ATOM 683 C CA . VAL A 1 86 ? -5.538 3.402 13.633 1.00 89.88 86 VAL A CA 1
ATOM 684 C C . VAL A 1 86 ? -6.982 3.090 13.226 1.00 89.88 86 VAL A C 1
ATOM 686 O O . VAL A 1 86 ? -7.912 3.374 13.973 1.00 89.88 86 VAL A O 1
ATOM 689 N N . HIS A 1 87 ? -7.196 2.482 12.059 1.00 85.88 87 HIS A N 1
ATOM 690 C CA . HIS A 1 87 ? -8.527 2.065 11.619 1.00 85.88 87 HIS A CA 1
ATOM 691 C C . HIS A 1 87 ? -9.103 0.961 12.518 1.00 85.88 87 HIS A C 1
ATOM 693 O O . HIS A 1 87 ? -10.261 1.034 12.929 1.00 85.88 87 HIS A O 1
ATOM 699 N N . VAL A 1 88 ? -8.285 -0.036 12.862 1.00 89.31 88 VAL A N 1
ATOM 700 C CA . VAL A 1 88 ? -8.671 -1.135 13.753 1.00 89.31 88 VAL A CA 1
ATOM 701 C C . VAL A 1 88 ? -8.957 -0.615 15.164 1.00 89.31 88 VAL A C 1
ATOM 703 O O . VAL A 1 88 ? -9.981 -0.972 15.741 1.00 89.31 88 VAL A O 1
ATOM 706 N N . SER A 1 89 ? -8.122 0.270 15.715 1.00 89.31 89 SER A N 1
ATOM 707 C CA . SER A 1 89 ? -8.344 0.855 17.041 1.00 89.31 89 SER A CA 1
ATOM 708 C C . SER A 1 89 ? -9.592 1.736 17.079 1.00 89.31 89 SER A C 1
ATOM 710 O O . SER A 1 89 ? -10.370 1.638 18.026 1.00 89.31 89 SER A O 1
ATOM 712 N N . ALA A 1 90 ? -9.856 2.519 16.027 1.00 87.00 90 ALA A N 1
ATOM 713 C CA . ALA A 1 90 ? -11.104 3.264 15.890 1.00 87.00 90 ALA A CA 1
ATOM 714 C C . ALA A 1 90 ? -12.321 2.323 15.869 1.00 87.00 90 ALA A C 1
ATOM 716 O O . ALA A 1 90 ? -13.298 2.575 16.576 1.00 87.00 90 ALA A O 1
ATOM 717 N N . ALA A 1 91 ? -12.256 1.205 15.136 1.00 87.00 91 ALA A N 1
ATOM 718 C CA . ALA A 1 91 ? -13.302 0.185 15.171 1.00 87.00 91 ALA A CA 1
ATOM 719 C C . ALA A 1 91 ? -13.481 -0.388 16.590 1.00 87.00 91 ALA A C 1
ATOM 721 O O . ALA A 1 91 ? -14.596 -0.452 17.094 1.00 87.00 91 ALA A O 1
ATOM 722 N N . PHE A 1 92 ? -12.409 -0.710 17.311 1.00 88.38 92 PHE A N 1
ATOM 723 C CA . PHE A 1 92 ? -12.540 -1.144 18.706 1.00 88.38 92 PHE A CA 1
ATOM 724 C C . PHE A 1 92 ? -13.167 -0.078 19.612 1.00 88.38 92 PHE A C 1
ATOM 726 O O . PHE A 1 92 ? -14.022 -0.411 20.429 1.00 88.38 92 PHE A O 1
ATOM 733 N N . MET A 1 93 ? -12.826 1.202 19.444 1.00 88.81 93 MET A N 1
ATOM 734 C CA . MET A 1 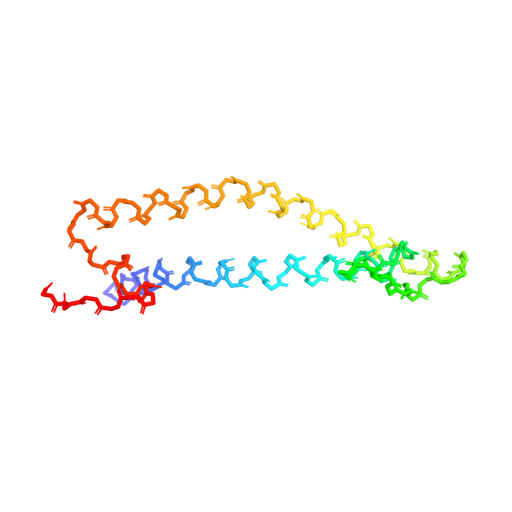93 ? -13.449 2.292 20.202 1.00 88.81 93 MET A CA 1
ATOM 735 C C . MET A 1 93 ? -14.950 2.412 19.927 1.00 88.81 93 MET A C 1
ATOM 737 O O . MET A 1 93 ? -15.734 2.598 20.856 1.00 88.81 93 MET A O 1
ATOM 741 N N . HIS A 1 94 ? -15.372 2.296 18.668 1.00 87.12 94 HIS A N 1
ATOM 742 C CA . HIS A 1 94 ? -16.791 2.302 18.315 1.00 87.12 94 HIS A CA 1
ATOM 743 C C . HIS A 1 94 ? -17.533 1.117 18.953 1.00 87.12 94 HIS A C 1
ATOM 745 O O . HIS A 1 94 ? -18.632 1.298 19.480 1.00 87.12 94 HIS A O 1
ATOM 751 N N . ALA A 1 95 ? -16.910 -0.063 18.996 1.00 86.50 95 ALA A N 1
ATOM 752 C CA . ALA A 1 95 ? -17.473 -1.231 19.664 1.00 86.50 95 ALA A CA 1
ATOM 753 C C . ALA A 1 95 ? -17.535 -1.068 21.190 1.00 86.50 95 ALA A C 1
ATOM 755 O O . ALA A 1 95 ? -18.556 -1.389 21.792 1.00 86.50 95 ALA A O 1
ATOM 756 N N . TYR A 1 96 ? -16.494 -0.501 21.811 1.00 87.06 96 TYR A N 1
ATOM 757 C CA . TYR A 1 96 ? -16.472 -0.198 23.246 1.00 87.06 96 TYR A CA 1
ATOM 758 C C . TYR A 1 96 ? -17.575 0.792 23.648 1.00 87.06 96 TYR A C 1
ATOM 760 O O . TYR A 1 96 ? -18.168 0.671 24.714 1.00 87.06 96 TYR A O 1
ATOM 768 N N . ARG A 1 97 ? -17.924 1.736 22.764 1.00 88.06 97 ARG A N 1
ATOM 769 C CA . ARG A 1 97 ? -19.046 2.676 22.951 1.00 88.06 97 ARG A CA 1
ATOM 770 C C . ARG A 1 97 ? -20.427 2.055 22.691 1.00 88.06 97 ARG A C 1
ATOM 772 O O . ARG A 1 97 ? -21.406 2.789 22.588 1.00 88.06 97 ARG A O 1
ATOM 779 N N . GLY A 1 98 ? -20.512 0.732 22.549 1.00 83.81 98 GLY A N 1
ATOM 780 C CA . GLY A 1 98 ? -21.762 -0.002 22.358 1.00 83.81 98 GLY A CA 1
ATOM 781 C C . GLY A 1 98 ? -22.287 -0.015 20.921 1.00 83.81 98 GLY A C 1
ATOM 782 O O . GLY A 1 98 ? -23.390 -0.500 20.684 1.00 83.81 98 GLY A O 1
ATOM 783 N N . GLN A 1 99 ? -21.534 0.489 19.935 1.00 84.50 99 GLN A N 1
ATOM 784 C CA . GLN A 1 99 ? -21.997 0.445 18.549 1.00 84.50 99 GLN A CA 1
ATOM 785 C C . GLN A 1 99 ? -21.863 -0.964 17.967 1.00 84.50 99 GLN A C 1
ATOM 787 O O . GLN A 1 99 ? -20.810 -1.599 18.029 1.00 84.50 99 GLN A O 1
ATOM 792 N N . SER A 1 100 ? -22.919 -1.434 17.305 1.00 81.50 100 SER A N 1
ATOM 793 C CA . SER A 1 100 ? -23.002 -2.761 16.681 1.00 81.50 100 SER A CA 1
ATOM 794 C C . SER A 1 100 ? -22.226 -2.884 15.356 1.00 81.50 100 SER A C 1
ATOM 796 O O . SER A 1 100 ? -22.648 -3.585 14.440 1.00 81.50 100 SER A O 1
ATOM 798 N N . ILE A 1 101 ? -21.072 -2.226 15.225 1.00 82.81 101 ILE A N 1
ATOM 799 C CA . ILE A 1 101 ? -20.281 -2.179 13.983 1.00 82.81 101 ILE A CA 1
ATOM 800 C C . ILE A 1 101 ? -19.749 -3.549 13.542 1.00 82.81 101 ILE A C 1
ATOM 802 O O . ILE A 1 101 ? -19.878 -3.894 12.371 1.00 82.81 101 ILE A O 1
ATOM 806 N N . PHE A 1 102 ? -19.249 -4.380 14.463 1.00 82.12 102 PHE A N 1
ATOM 807 C CA . PHE A 1 102 ? -18.771 -5.727 14.129 1.00 82.12 102 PHE A CA 1
ATOM 808 C C . PHE A 1 102 ? -19.911 -6.643 13.663 1.00 82.12 102 PHE A C 1
ATOM 810 O O . PHE A 1 102 ? -19.727 -7.442 12.752 1.00 82.12 102 PHE A O 1
ATOM 817 N N . LYS A 1 103 ? -21.124 -6.463 14.205 1.00 81.25 103 LYS A N 1
ATOM 818 C CA . LYS A 1 103 ? -22.325 -7.183 13.749 1.00 81.25 103 LYS A CA 1
ATOM 819 C C . LYS A 1 103 ? -22.776 -6.750 12.347 1.00 81.25 103 LYS A C 1
ATOM 821 O O . LYS A 1 103 ? -23.407 -7.539 11.656 1.00 81.25 103 LYS A O 1
ATOM 826 N N . ARG A 1 104 ? -22.450 -5.521 11.921 1.00 79.06 104 ARG A N 1
ATOM 827 C CA . ARG A 1 104 ? -22.793 -4.978 10.591 1.00 79.06 104 ARG A CA 1
ATOM 828 C C . ARG A 1 104 ? -21.847 -5.441 9.481 1.00 79.06 10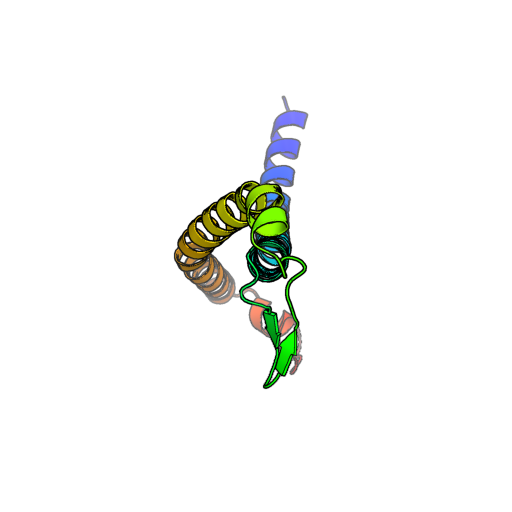4 ARG A C 1
ATOM 830 O O . ARG A 1 104 ? -22.266 -5.468 8.331 1.00 79.06 104 ARG A O 1
ATOM 837 N N . ILE A 1 105 ? -20.605 -5.793 9.819 1.00 82.31 105 ILE A N 1
ATOM 838 C CA . ILE A 1 105 ? -19.612 -6.332 8.870 1.00 82.31 105 ILE A CA 1
ATOM 839 C C . ILE A 1 105 ? -19.486 -7.861 8.932 1.00 82.31 105 ILE A C 1
ATOM 841 O O . ILE A 1 105 ? -18.882 -8.464 8.051 1.00 82.31 105 ILE A O 1
ATOM 845 N N . SER A 1 106 ? -20.032 -8.489 9.978 1.00 80.19 106 SER A N 1
ATOM 846 C CA . SER A 1 106 ? -20.047 -9.942 10.146 1.00 80.19 106 SER A CA 1
ATOM 847 C C . SER A 1 106 ? -20.981 -10.604 9.135 1.00 80.19 106 SER A C 1
ATOM 849 O O . SER A 1 106 ? -22.109 -10.155 8.924 1.00 80.19 106 SER A O 1
ATOM 851 N N . ILE A 1 107 ? -20.533 -11.728 8.573 1.00 76.00 107 ILE A N 1
ATOM 852 C CA . ILE A 1 107 ? -21.370 -12.602 7.742 1.00 76.00 107 ILE A CA 1
ATOM 853 C C . ILE A 1 107 ? -22.461 -13.305 8.571 1.00 76.00 107 ILE A C 1
ATOM 855 O O . ILE A 1 107 ? -23.518 -13.658 8.055 1.00 76.00 107 ILE A O 1
ATOM 859 N N . PHE A 1 108 ? -22.239 -13.446 9.880 1.00 74.38 108 PHE A N 1
ATOM 860 C CA . PHE A 1 108 ? -23.210 -13.949 10.846 1.00 74.38 108 PHE A CA 1
ATOM 861 C C . PHE A 1 108 ? -23.945 -12.753 11.462 1.00 74.38 108 PHE A C 1
ATOM 863 O O . PHE A 1 108 ? -23.447 -12.092 12.380 1.00 74.38 108 PHE A O 1
ATOM 870 N N . ARG A 1 109 ? -25.103 -12.418 10.887 1.00 65.88 109 ARG A N 1
ATOM 871 C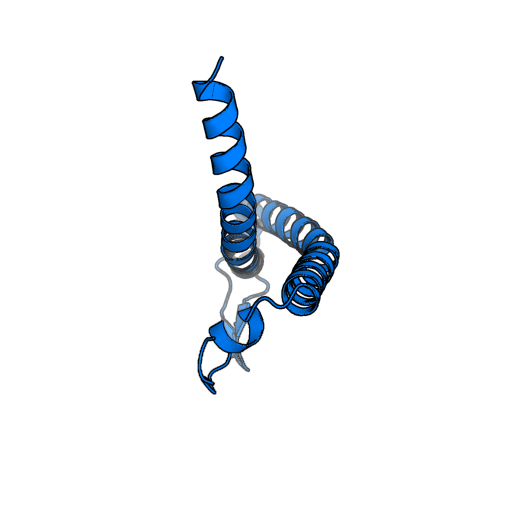 CA . ARG A 1 109 ? -25.911 -11.242 11.234 1.00 65.88 109 ARG A CA 1
ATOM 872 C C . ARG A 1 109 ? -26.787 -11.544 12.460 1.00 65.88 109 ARG A C 1
ATOM 874 O O . ARG A 1 109 ? -27.794 -12.230 12.343 1.00 65.88 109 ARG A O 1
ATOM 881 N N . GLY A 1 110 ? -26.407 -11.046 13.637 1.00 66.25 110 GLY A N 1
ATOM 882 C CA . GLY A 1 110 ? -27.250 -11.082 14.844 1.00 66.25 110 GLY A CA 1
ATOM 883 C C . GLY A 1 110 ? -28.214 -9.884 14.919 1.00 66.25 110 GLY A C 1
ATOM 884 O O . GLY A 1 110 ? -27.937 -8.859 14.288 1.00 66.25 110 GLY A O 1
ATOM 885 N N . PRO A 1 111 ? -29.321 -9.970 15.685 1.00 60.50 111 PRO A N 1
ATOM 886 C CA . PRO A 1 111 ? -30.313 -8.899 15.772 1.00 60.50 111 PRO A CA 1
ATOM 887 C C . PRO A 1 111 ? -29.679 -7.570 16.209 1.00 60.50 111 PRO A C 1
ATOM 889 O O . PRO A 1 111 ? -28.811 -7.517 17.090 1.00 60.50 111 PRO A O 1
ATOM 892 N N . SER A 1 112 ? -30.073 -6.507 15.504 1.00 58.78 112 SER A N 1
ATOM 893 C CA . SER A 1 112 ? -29.637 -5.131 15.740 1.00 58.78 112 SER A CA 1
ATOM 894 C C . SER A 1 112 ? -30.640 -4.476 16.683 1.00 58.78 112 SER A C 1
ATOM 896 O O . SER A 1 112 ? -31.740 -4.150 16.247 1.00 58.78 112 SER A O 1
ATOM 898 N N . TYR A 1 113 ? -30.270 -4.344 17.955 1.00 59.72 113 TYR A N 1
ATOM 899 C CA . TYR A 1 113 ? -30.960 -3.493 18.926 1.00 59.72 113 TYR A CA 1
ATOM 900 C C . TYR A 1 113 ? -30.183 -2.184 19.047 1.00 59.72 113 TYR A C 1
ATOM 902 O O . TYR A 1 113 ? -28.927 -2.267 19.039 1.00 59.72 113 TYR A O 1
#

Mean predicted aligned error: 11.67 Å

Secondary structure (DSSP, 8-state):
-HHHHHHHHHHHHHHHHHHHHHHHHHHHHHHHHHHHHTSS-EEETTEEEPPS--SHHHHHHHHHHHHHHHHHHHHHHHHHHHHHHHHHHHHHHHHHTT--HHHHH-SS-----

Sequence (113 aa):
FWNYFLMIHHNILYFPFIRQYGFMTVMPATGIAMGYYGGKGLPFFGTTFAGAVRTEENKAAHGGIAKQSFKIHKTLGTYGKYLIPVHVSAAFMHAYRGQSIFKRISIFRGPSY

InterPro domains:
  IPR011577 Cytochrome b561, bacterial/Ni-hydrogenase [PF01292] (20-105)
  IPR052168 Cytochrome b561 superoxide oxidase [PTHR30529] (21-105)

Radius of gyration: 20.6 Å; Cα contacts (8 Å, |Δi|>4): 86; chains: 1; bounding box: 48×51×48 Å